Protein AF-A0A2E8N6L2-F1 (afdb_monomer_lite)

Foldseek 3Di:
DPPPDDQWDKDKDFDPDPDDDDQQWFKDDVNDGFWGFHDKDADPVVRGIMTIITGGPPDDPPDDIDTDDDDDDDD

Sequence (75 aa):
MHDAGPDRRIRGLLVEVRHPPREGQAVLRACESVATLSSRNFSPTFGHGIALSLLLVDVVDGEVLGPEQRGPRPR

Secondary structure (DSSP, 8-state):
--TT--SEEEEEEEE--SSPPPTT-EEEETTEEEEEEEEEEEETTTTEEEEEEEEETTPPTT---EE-PPPPPP-

Radius of gyration: 13.91 Å; chains: 1; bounding box: 38×28×45 Å

pLDDT: mean 81.3, std 11.56, range [49.97, 92.38]

Structure (mmCIF, N/CA/C/O backbone):
data_AF-A0A2E8N6L2-F1
#
_entry.id   AF-A0A2E8N6L2-F1
#
loop_
_atom_site.group_PDB
_atom_site.id
_atom_site.type_symbol
_atom_site.label_atom_id
_atom_site.label_alt_id
_atom_site.label_comp_id
_atom_site.label_asym_id
_atom_site.label_entity_id
_atom_site.label_seq_id
_atom_site.pdbx_PDB_ins_code
_atom_site.Cartn_x
_atom_site.Cartn_y
_atom_site.Cartn_z
_atom_site.occupancy
_atom_site.B_iso_or_equiv
_atom_site.auth_seq_id
_atom_site.auth_comp_id
_atom_site.auth_asym_id
_atom_site.auth_atom_id
_atom_site.pdbx_PDB_model_num
ATOM 1 N N . MET A 1 1 ? 23.866 4.662 -13.949 1.00 50.19 1 MET A N 1
ATOM 2 C CA . MET A 1 1 ? 22.554 4.500 -14.610 1.00 50.19 1 MET A CA 1
ATOM 3 C C . MET A 1 1 ? 21.892 3.273 -14.008 1.00 50.19 1 MET A C 1
ATOM 5 O O . MET A 1 1 ? 22.539 2.238 -13.983 1.00 50.19 1 MET A O 1
ATOM 9 N N . HIS A 1 2 ? 20.680 3.395 -13.461 1.00 60.66 2 HIS A N 1
ATOM 10 C CA . HIS A 1 2 ? 19.838 2.226 -13.184 1.00 60.66 2 HIS A CA 1
ATOM 11 C C . HIS A 1 2 ? 18.966 2.014 -14.425 1.00 60.66 2 HIS A C 1
ATOM 13 O O . HIS A 1 2 ? 18.044 2.790 -14.650 1.00 60.66 2 HIS A O 1
ATOM 19 N N . ASP A 1 3 ? 19.307 1.018 -15.243 1.00 77.31 3 ASP A N 1
ATOM 20 C CA . ASP A 1 3 ? 18.660 0.738 -16.538 1.00 77.31 3 ASP A CA 1
ATOM 21 C C . ASP A 1 3 ? 17.232 0.166 -16.383 1.00 77.31 3 ASP A C 1
ATOM 23 O O . ASP A 1 3 ? 16.389 0.338 -17.253 1.00 77.31 3 ASP A O 1
ATOM 27 N N . ALA A 1 4 ? 16.926 -0.458 -15.237 1.00 79.25 4 ALA A N 1
ATOM 28 C CA . ALA A 1 4 ? 15.665 -1.174 -15.001 1.00 79.25 4 ALA A CA 1
ATOM 29 C C . ALA A 1 4 ? 14.566 -0.364 -14.273 1.00 79.25 4 ALA A C 1
ATOM 31 O O . ALA A 1 4 ? 13.437 -0.831 -14.142 1.00 79.25 4 ALA A O 1
ATOM 32 N N . GLY A 1 5 ? 14.858 0.856 -13.806 1.00 82.00 5 GLY A N 1
ATOM 33 C CA . GLY A 1 5 ? 13.953 1.598 -12.917 1.00 82.00 5 GLY A CA 1
ATOM 34 C C . GLY A 1 5 ? 13.766 0.928 -11.539 1.00 82.00 5 GLY A C 1
ATOM 35 O O . GLY A 1 5 ? 14.340 -0.124 -11.274 1.00 82.00 5 GLY A O 1
ATOM 36 N N . PRO A 1 6 ? 13.031 1.560 -10.606 1.00 88.88 6 PRO A N 1
ATOM 37 C CA . PRO A 1 6 ? 12.803 0.999 -9.275 1.00 88.88 6 PRO A CA 1
ATOM 38 C C . PRO A 1 6 ? 11.675 -0.042 -9.269 1.00 88.88 6 PRO A C 1
ATOM 40 O O . PRO A 1 6 ? 10.599 0.207 -9.814 1.00 88.88 6 PRO A O 1
ATOM 43 N N . ASP A 1 7 ? 11.873 -1.138 -8.531 1.00 91.12 7 ASP A N 1
ATOM 44 C CA . ASP A 1 7 ? 10.875 -2.208 -8.325 1.00 91.12 7 ASP A CA 1
ATOM 45 C C . ASP A 1 7 ? 9.702 -1.797 -7.421 1.00 91.12 7 ASP A C 1
ATOM 47 O O . ASP A 1 7 ? 8.758 -2.561 -7.204 1.00 91.12 7 ASP A O 1
ATOM 51 N N . ARG A 1 8 ? 9.747 -0.579 -6.868 1.00 91.50 8 ARG A N 1
ATOM 52 C CA . ARG A 1 8 ? 8.699 -0.031 -6.009 1.00 91.50 8 ARG A CA 1
ATOM 53 C C . ARG A 1 8 ? 8.318 1.392 -6.389 1.00 91.50 8 ARG A C 1
ATOM 55 O O . ARG A 1 8 ? 9.154 2.180 -6.830 1.00 91.50 8 ARG A O 1
ATOM 62 N N . ARG A 1 9 ? 7.052 1.744 -6.164 1.00 91.62 9 ARG A N 1
ATOM 63 C CA . ARG A 1 9 ? 6.489 3.079 -6.413 1.00 91.62 9 ARG A CA 1
ATOM 64 C C . ARG A 1 9 ? 5.614 3.531 -5.253 1.00 91.62 9 ARG A C 1
ATOM 66 O O . ARG A 1 9 ? 4.945 2.727 -4.608 1.00 91.62 9 ARG A O 1
ATOM 73 N N . ILE A 1 10 ? 5.622 4.836 -4.991 1.00 91.25 10 ILE A N 1
ATOM 74 C CA . ILE A 1 10 ? 4.727 5.436 -4.000 1.00 91.25 10 ILE A CA 1
ATOM 75 C C . ILE A 1 10 ? 3.312 5.436 -4.573 1.00 91.25 10 ILE A C 1
ATOM 77 O O . ILE A 1 10 ? 3.086 5.909 -5.688 1.00 91.25 10 ILE A O 1
ATOM 81 N N . ARG A 1 11 ? 2.368 4.903 -3.802 1.00 91.38 11 ARG A N 1
ATOM 82 C CA . ARG A 1 11 ? 0.953 4.802 -4.160 1.00 91.38 11 ARG A CA 1
ATOM 83 C C . ARG A 1 11 ? 0.084 5.299 -3.010 1.00 91.38 11 ARG A C 1
ATOM 85 O O . ARG A 1 11 ? 0.447 5.169 -1.837 1.00 91.38 11 ARG A O 1
ATOM 92 N N . GLY A 1 12 ? -1.065 5.865 -3.371 1.00 90.81 12 GLY A N 1
ATOM 93 C CA . GLY A 1 12 ? -2.136 6.182 -2.434 1.00 90.81 12 GLY A CA 1
ATOM 94 C C . GLY A 1 12 ? -2.970 4.943 -2.130 1.00 90.81 12 GLY A C 1
ATOM 95 O O . GLY A 1 12 ? -3.244 4.146 -3.021 1.00 90.81 12 GLY A O 1
ATOM 96 N N . LEU A 1 13 ? -3.373 4.792 -0.873 1.00 88.75 13 LEU A N 1
ATOM 97 C CA . LEU A 1 13 ? -4.217 3.704 -0.399 1.00 88.75 13 LEU A CA 1
ATOM 98 C C . LEU A 1 13 ? -5.499 4.265 0.206 1.00 88.75 13 LEU A C 1
ATOM 100 O O . LEU A 1 13 ? -5.462 5.151 1.067 1.00 88.75 13 LEU A O 1
ATOM 104 N N . LEU A 1 14 ? -6.621 3.694 -0.216 1.00 89.69 14 LEU A N 1
ATOM 105 C CA . LEU A 1 14 ? -7.905 3.839 0.447 1.00 89.69 14 LEU A CA 1
ATOM 106 C C . LEU A 1 14 ? -7.939 2.925 1.678 1.00 89.69 14 LEU A C 1
ATOM 108 O O . LEU A 1 14 ? -7.645 1.738 1.573 1.00 89.69 14 LEU A O 1
ATOM 112 N N . VAL A 1 15 ? -8.288 3.459 2.850 1.00 85.25 15 VAL A N 1
ATOM 113 C CA . VAL A 1 15 ? -8.358 2.680 4.093 1.00 85.25 15 VAL A CA 1
ATOM 114 C C . VAL A 1 15 ? -9.796 2.632 4.595 1.00 85.25 15 VAL A C 1
ATOM 116 O O . VAL A 1 15 ? -10.269 3.569 5.241 1.00 85.25 15 VAL A O 1
ATOM 119 N N . GLU A 1 16 ? -10.457 1.502 4.353 1.00 77.19 16 GLU A N 1
ATOM 120 C CA . GLU A 1 16 ? -11.846 1.249 4.771 1.00 77.19 16 GLU A CA 1
ATOM 121 C C . GLU A 1 16 ? -11.979 0.779 6.232 1.00 77.19 16 GLU A C 1
ATOM 123 O O . GLU A 1 16 ? -13.077 0.709 6.785 1.00 77.19 16 GLU A O 1
ATOM 128 N N . VAL A 1 17 ? -10.867 0.447 6.896 1.00 67.81 17 VAL A N 1
ATOM 129 C CA . VAL A 1 17 ? -10.901 -0.147 8.240 1.00 67.81 17 VAL A CA 1
ATOM 130 C C . VAL A 1 17 ? -11.373 0.874 9.286 1.00 67.81 17 VAL A C 1
ATOM 132 O O . VAL A 1 17 ? -10.783 1.947 9.437 1.00 67.81 17 VAL A O 1
ATOM 135 N N . ARG A 1 18 ? -12.394 0.498 10.078 1.00 60.16 18 ARG A N 1
ATOM 136 C CA . ARG A 1 18 ? -12.928 1.287 11.214 1.00 60.16 18 ARG A CA 1
ATOM 137 C C . ARG A 1 18 ? -11.873 1.634 12.267 1.00 60.16 18 ARG A C 1
ATOM 139 O O . ARG A 1 18 ? -11.975 2.666 12.925 1.00 60.16 18 ARG A O 1
ATOM 146 N N . HIS A 1 19 ? -10.869 0.776 12.435 1.00 61.72 19 HIS A N 1
ATOM 147 C CA . HIS A 1 19 ? -9.736 1.020 13.319 1.00 61.72 19 HIS A CA 1
ATOM 148 C C . HIS A 1 19 ? -8.532 1.511 12.518 1.00 61.72 19 HIS A C 1
ATOM 150 O O . HIS A 1 19 ? -8.157 0.855 11.548 1.00 61.72 19 HIS A O 1
ATOM 156 N N . PRO A 1 20 ? -7.896 2.619 12.930 1.00 60.00 20 PRO A N 1
ATOM 157 C CA . PRO A 1 20 ? -6.640 3.076 12.366 1.00 60.00 20 PRO A CA 1
ATOM 158 C C . PRO A 1 20 ? -5.576 1.984 12.216 1.00 60.00 20 PRO A C 1
ATOM 160 O O . PRO A 1 20 ? -5.089 1.495 13.238 1.00 60.00 20 PRO A O 1
ATOM 163 N N . PRO A 1 21 ? -5.143 1.645 10.984 1.00 67.06 21 PRO A N 1
ATOM 164 C CA . PRO A 1 21 ? -3.841 1.040 10.780 1.00 67.06 21 PRO A CA 1
ATOM 165 C C . PRO A 1 21 ? -2.756 1.909 11.412 1.00 67.06 21 PRO A C 1
ATOM 167 O O . PRO A 1 21 ? -2.832 3.144 11.373 1.00 67.06 21 PRO A O 1
ATOM 170 N N . ARG A 1 22 ? -1.770 1.256 12.016 1.00 73.81 22 ARG A N 1
ATOM 171 C CA . ARG A 1 22 ? -0.651 1.918 12.685 1.00 73.81 22 ARG A CA 1
ATOM 172 C C . ARG A 1 22 ? 0.442 2.224 11.669 1.00 73.81 22 ARG A C 1
ATOM 174 O O . ARG A 1 22 ? 0.621 1.491 10.700 1.00 73.81 22 ARG A O 1
ATOM 181 N N . GLU A 1 23 ? 1.181 3.299 11.908 1.00 74.25 23 GLU A N 1
ATOM 182 C CA . GLU A 1 23 ? 2.436 3.534 11.197 1.00 74.25 23 GLU A CA 1
ATOM 183 C C . GLU A 1 23 ? 3.356 2.315 11.356 1.00 74.25 23 GLU A C 1
ATOM 185 O O . GLU A 1 23 ? 3.396 1.695 12.423 1.00 74.25 23 GLU A O 1
ATOM 190 N N . GLY A 1 24 ? 4.044 1.928 10.281 1.00 77.50 24 GLY A N 1
ATOM 191 C CA . GLY A 1 24 ? 4.927 0.762 10.293 1.00 77.50 24 GLY A CA 1
ATOM 192 C C . GLY A 1 24 ? 4.215 -0.590 10.171 1.00 77.50 24 GLY A C 1
ATOM 193 O O . GLY A 1 24 ? 4.882 -1.620 10.175 1.00 77.50 24 GLY A O 1
ATOM 194 N N . GLN A 1 25 ? 2.884 -0.624 10.046 1.00 83.25 25 GLN A N 1
ATOM 195 C CA . GLN A 1 25 ? 2.136 -1.867 9.839 1.00 83.25 25 GLN A CA 1
ATOM 196 C C . GLN A 1 25 ? 2.308 -2.391 8.405 1.00 83.25 25 GLN A C 1
ATOM 198 O O . GLN A 1 25 ? 2.268 -1.612 7.446 1.00 83.25 25 GLN A O 1
ATOM 203 N N . ALA A 1 26 ? 2.476 -3.708 8.257 1.00 86.56 26 ALA A N 1
ATOM 204 C CA . ALA A 1 26 ? 2.611 -4.342 6.952 1.00 86.56 26 ALA A CA 1
ATOM 205 C C . ALA A 1 26 ? 1.283 -4.347 6.176 1.00 86.56 26 ALA A C 1
ATOM 207 O O . ALA A 1 26 ? 0.196 -4.500 6.743 1.00 86.56 26 ALA A O 1
ATOM 208 N N . VAL A 1 27 ? 1.394 -4.190 4.862 1.00 86.88 27 VAL A N 1
ATOM 209 C CA . VAL A 1 27 ? 0.314 -4.314 3.885 1.00 86.88 27 VAL A CA 1
ATOM 210 C C . VAL A 1 27 ? 0.506 -5.637 3.161 1.00 86.88 27 VAL A C 1
ATOM 212 O O . VAL A 1 27 ? 1.581 -5.902 2.622 1.00 86.88 27 VAL A O 1
ATOM 215 N N . LEU A 1 28 ? -0.535 -6.458 3.163 1.00 88.88 28 LEU A N 1
ATOM 216 C CA . LEU A 1 28 ? -0.527 -7.816 2.653 1.00 88.88 28 LEU A CA 1
ATOM 217 C C . LEU A 1 28 ? -1.334 -7.929 1.355 1.00 88.88 28 LEU A C 1
ATOM 219 O O . LEU A 1 28 ? -2.461 -7.433 1.263 1.00 88.88 28 LEU A O 1
ATOM 223 N N . ARG A 1 29 ? -0.780 -8.663 0.392 1.00 90.06 29 ARG A N 1
ATOM 224 C CA . ARG A 1 29 ? -1.451 -9.185 -0.803 1.00 90.06 29 ARG A CA 1
ATOM 225 C C . ARG A 1 29 ? -1.451 -10.702 -0.699 1.00 90.06 29 ARG A C 1
ATOM 227 O O . ARG A 1 29 ? -0.382 -11.284 -0.606 1.00 90.06 29 ARG A O 1
ATOM 234 N N . ALA A 1 30 ? -2.617 -11.347 -0.679 1.00 85.06 30 ALA A N 1
ATOM 235 C CA . ALA A 1 30 ? -2.705 -12.812 -0.575 1.00 85.06 30 ALA A CA 1
ATOM 236 C C . ALA A 1 30 ? -1.810 -13.418 0.540 1.00 85.06 30 ALA A C 1
ATOM 238 O O . ALA A 1 30 ? -1.171 -14.445 0.345 1.00 85.06 30 ALA A O 1
ATOM 239 N N . CYS A 1 31 ? -1.767 -12.761 1.709 1.00 81.94 31 CYS A N 1
ATOM 240 C CA . CYS A 1 31 ? -0.91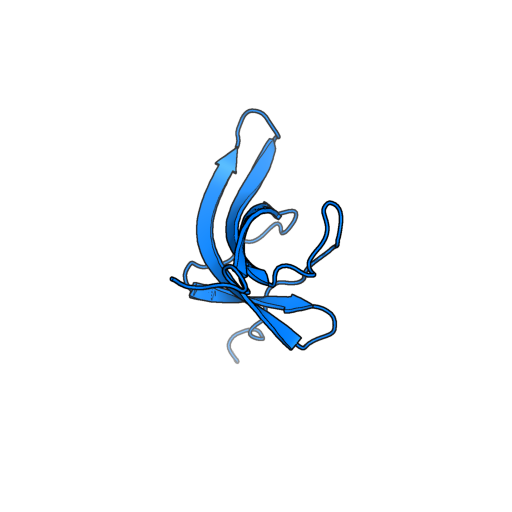9 -13.098 2.867 1.00 81.94 31 CYS A CA 1
ATOM 241 C C . CYS A 1 31 ? 0.590 -12.805 2.730 1.00 81.94 31 CYS A C 1
ATOM 243 O O . CYS A 1 31 ? 1.328 -13.026 3.688 1.00 81.94 31 CYS A O 1
ATOM 245 N N . GLU A 1 32 ? 1.051 -12.242 1.615 1.00 86.50 32 GLU A N 1
ATOM 246 C CA . GLU A 1 32 ? 2.436 -11.809 1.415 1.00 86.50 32 GLU A CA 1
ATOM 247 C C . GLU A 1 32 ? 2.601 -10.312 1.682 1.00 86.50 32 GLU A C 1
ATOM 249 O O . GLU A 1 32 ? 1.792 -9.497 1.239 1.00 86.50 32 GLU A O 1
ATOM 25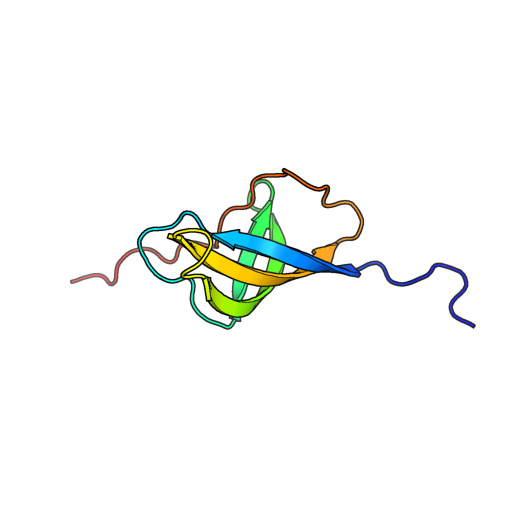4 N N . SER A 1 33 ? 3.664 -9.929 2.391 1.00 86.94 33 SER A N 1
ATOM 255 C CA . SER A 1 33 ? 3.954 -8.519 2.661 1.00 86.94 33 SER A CA 1
ATOM 256 C C . SER A 1 33 ? 4.474 -7.815 1.411 1.00 86.94 33 SER A C 1
ATOM 258 O O . SER A 1 33 ? 5.584 -8.074 0.948 1.00 86.94 33 SER A O 1
ATOM 260 N N . VAL A 1 34 ? 3.678 -6.887 0.886 1.00 88.56 34 VAL A N 1
ATOM 261 C CA . VAL A 1 34 ? 4.017 -6.086 -0.301 1.00 88.56 34 VAL A CA 1
ATOM 262 C C . VAL A 1 34 ? 4.511 -4.688 0.065 1.00 88.56 34 VAL A C 1
ATOM 264 O O . VAL A 1 34 ? 5.172 -4.021 -0.735 1.00 88.56 34 VAL A O 1
ATOM 267 N N . ALA A 1 35 ? 4.234 -4.234 1.288 1.00 85.38 35 ALA A N 1
ATOM 268 C CA . ALA A 1 35 ? 4.537 -2.880 1.724 1.00 85.38 35 ALA A CA 1
ATOM 269 C C . ALA A 1 35 ? 4.524 -2.724 3.244 1.00 85.38 35 ALA A C 1
ATOM 271 O O . ALA A 1 35 ? 3.972 -3.539 3.976 1.00 85.38 35 ALA A O 1
ATOM 272 N N . THR A 1 36 ? 5.038 -1.578 3.679 1.00 87.25 36 THR A N 1
ATOM 273 C CA . THR A 1 36 ? 4.845 -1.045 5.026 1.00 87.25 36 THR A CA 1
ATOM 274 C C . THR A 1 36 ? 4.143 0.303 4.911 1.00 87.25 36 THR A C 1
ATOM 276 O O . THR A 1 36 ? 4.521 1.132 4.077 1.00 87.25 36 THR A O 1
ATOM 279 N N . LEU A 1 37 ? 3.110 0.545 5.718 1.00 84.06 37 LEU A N 1
ATOM 280 C CA . LEU A 1 37 ? 2.435 1.843 5.760 1.00 84.06 37 LEU A CA 1
ATOM 281 C C . LEU A 1 37 ? 3.408 2.925 6.238 1.00 84.06 37 LEU A C 1
ATOM 283 O O . LEU A 1 37 ? 3.863 2.880 7.382 1.00 84.06 37 LEU A O 1
ATOM 287 N N . SER A 1 38 ? 3.711 3.893 5.366 1.00 79.56 38 SER A N 1
ATOM 288 C CA . SER A 1 38 ? 4.641 4.984 5.680 1.00 79.56 38 SER A CA 1
ATOM 289 C C . SER A 1 38 ? 3.946 6.159 6.355 1.00 79.56 38 SER A C 1
ATOM 291 O O . SER A 1 38 ? 4.526 6.807 7.214 1.00 79.56 38 SER A O 1
ATOM 293 N N . SER A 1 39 ? 2.705 6.458 5.970 1.00 76.38 39 SER A N 1
ATOM 294 C CA . SER A 1 39 ? 1.910 7.506 6.609 1.00 76.38 39 SER A CA 1
ATOM 295 C C . SER A 1 39 ? 0.420 7.273 6.397 1.00 76.38 39 SER A C 1
ATOM 297 O O . SER A 1 39 ? 0.006 6.613 5.442 1.00 76.38 39 SER A O 1
ATOM 299 N N . ARG A 1 40 ? -0.397 7.824 7.299 1.00 79.88 40 ARG A N 1
ATOM 300 C CA . ARG A 1 40 ? -1.858 7.738 7.247 1.00 79.88 40 ARG A CA 1
ATOM 301 C C . ARG A 1 40 ? -2.503 9.026 7.745 1.00 79.88 40 ARG A C 1
ATOM 303 O O . ARG A 1 40 ? -2.037 9.620 8.711 1.00 79.88 40 ARG A O 1
ATOM 310 N N . ASN A 1 41 ? -3.621 9.397 7.130 1.00 84.38 41 ASN A N 1
ATOM 311 C CA . ASN A 1 41 ? -4.497 10.470 7.583 1.00 84.38 41 ASN A CA 1
ATOM 312 C C . ASN A 1 41 ? -5.979 10.082 7.413 1.00 84.38 41 ASN A C 1
ATOM 314 O O . ASN A 1 41 ? -6.305 9.125 6.714 1.00 84.38 41 ASN A O 1
ATOM 318 N N . PHE A 1 42 ? -6.890 10.817 8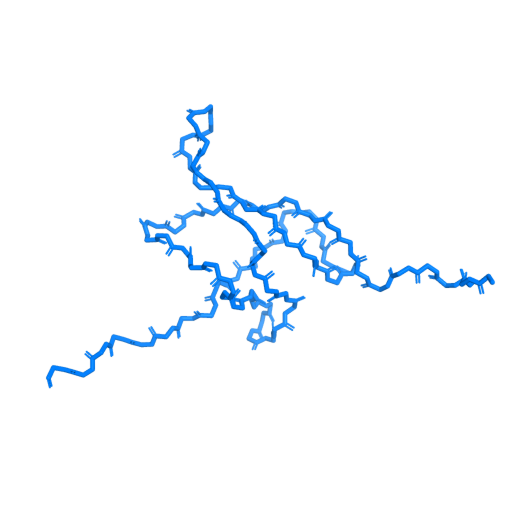.044 1.00 84.25 42 PHE A N 1
ATOM 319 C CA . PHE A 1 42 ? -8.302 10.838 7.672 1.00 84.25 42 PHE A CA 1
ATOM 320 C C . PHE A 1 42 ? -8.537 11.964 6.659 1.00 84.25 42 PHE A C 1
ATOM 322 O O . PHE A 1 42 ? -8.074 13.082 6.874 1.00 84.25 42 PHE A O 1
ATOM 329 N N . SER A 1 43 ? -9.249 11.685 5.565 1.00 82.38 43 SER A N 1
ATOM 330 C CA . SER A 1 43 ? -9.657 12.712 4.603 1.00 82.38 43 SER A CA 1
ATOM 331 C C . SER A 1 43 ? -11.098 13.148 4.879 1.00 82.38 43 SER A C 1
ATOM 333 O O . SER A 1 43 ? -12.012 12.355 4.646 1.00 82.38 43 SER A O 1
ATOM 335 N N . PRO A 1 44 ? -11.343 14.402 5.308 1.00 83.62 44 PRO A N 1
ATOM 336 C CA . PRO A 1 44 ? -12.702 14.920 5.459 1.00 83.62 44 PRO A CA 1
ATOM 337 C C . PRO A 1 44 ? -13.472 14.944 4.136 1.00 83.62 44 PRO A C 1
ATOM 339 O O . PRO A 1 44 ? -14.681 14.752 4.130 1.00 83.62 44 PRO A O 1
ATOM 342 N N . THR A 1 45 ? -12.772 15.142 3.016 1.00 90.62 45 THR A N 1
ATOM 343 C CA . THR A 1 45 ? -13.370 15.207 1.676 1.00 90.62 45 THR A CA 1
ATOM 344 C C . THR A 1 45 ? -13.952 13.869 1.237 1.00 90.62 45 THR A C 1
ATOM 346 O O . THR A 1 45 ? -15.003 13.847 0.606 1.00 90.62 45 THR A O 1
ATOM 349 N N . PHE A 1 46 ? -13.289 12.760 1.573 1.00 83.12 46 PHE A N 1
ATOM 350 C CA . PHE A 1 46 ? -13.751 11.426 1.183 1.00 83.12 46 PHE A CA 1
ATOM 351 C C . PHE A 1 46 ? -14.452 10.652 2.309 1.00 83.12 46 PHE A C 1
ATOM 353 O O . PHE A 1 46 ? -15.043 9.605 2.066 1.00 83.12 46 PHE A O 1
ATOM 360 N N . GLY A 1 47 ? -14.393 11.143 3.549 1.00 85.56 47 GLY A N 1
ATOM 361 C CA . GLY A 1 47 ? -15.051 10.516 4.696 1.00 85.56 47 GLY A CA 1
ATOM 362 C C . GLY A 1 47 ? -14.394 9.219 5.184 1.00 85.56 47 GLY A C 1
ATOM 363 O O . GLY A 1 47 ? -15.000 8.490 5.967 1.00 85.56 47 GLY A O 1
ATOM 364 N N . HIS A 1 48 ? -13.165 8.918 4.760 1.00 84.62 48 HIS A N 1
ATOM 365 C CA . HIS A 1 48 ? -12.443 7.702 5.144 1.00 84.62 48 HIS A CA 1
ATOM 366 C C . HIS A 1 48 ? -10.942 7.947 5.351 1.00 84.62 48 HIS A C 1
ATOM 368 O O . HIS A 1 48 ? -10.397 9.018 5.062 1.00 84.62 48 HIS A O 1
ATOM 374 N N . GLY A 1 49 ? -10.249 6.922 5.857 1.00 86.38 49 GLY A N 1
ATOM 375 C CA . GLY A 1 49 ? -8.797 6.940 5.981 1.00 86.38 49 GLY A CA 1
ATOM 376 C C . GLY A 1 49 ? -8.114 6.892 4.614 1.00 86.38 49 GLY A C 1
ATOM 377 O O . GLY A 1 49 ? -8.591 6.226 3.696 1.00 86.38 49 GLY A O 1
ATOM 378 N N . ILE A 1 50 ? -6.987 7.579 4.490 1.00 87.88 50 ILE A N 1
ATOM 379 C CA . ILE A 1 50 ? -6.076 7.511 3.349 1.00 87.88 50 ILE A CA 1
ATOM 380 C C . ILE A 1 50 ? -4.658 7.260 3.851 1.00 87.88 50 ILE A C 1
ATOM 382 O O . ILE A 1 50 ? -4.292 7.703 4.941 1.00 87.88 50 ILE A O 1
ATOM 386 N N . ALA A 1 51 ? -3.851 6.556 3.072 1.0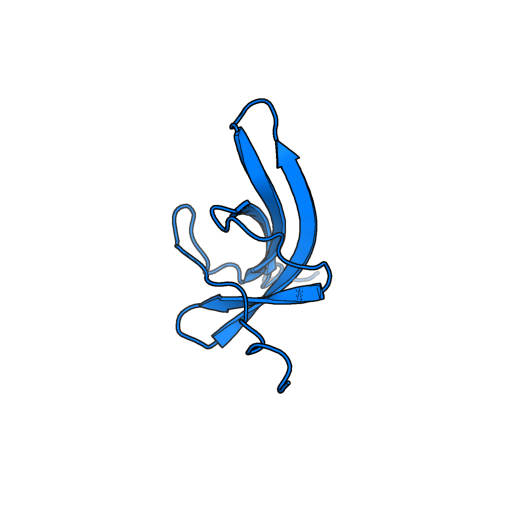0 88.25 51 ALA A N 1
ATOM 387 C CA . ALA A 1 51 ? -2.457 6.303 3.402 1.00 88.25 51 ALA A CA 1
ATOM 388 C C . ALA A 1 51 ? -1.550 6.403 2.177 1.00 88.25 51 ALA A C 1
ATOM 390 O O . ALA A 1 51 ? -2.011 6.321 1.040 1.00 88.25 51 ALA A O 1
ATOM 391 N N . LEU A 1 52 ? -0.255 6.569 2.428 1.00 89.38 52 LEU A N 1
ATOM 392 C CA . LEU A 1 52 ? 0.792 6.418 1.425 1.00 89.38 52 LEU A CA 1
ATOM 393 C C . LEU A 1 52 ? 1.648 5.207 1.782 1.00 89.38 52 LEU A C 1
ATOM 395 O O . LEU A 1 52 ? 1.895 4.927 2.960 1.00 89.38 52 LEU A O 1
ATOM 399 N N . SER A 1 53 ? 2.091 4.484 0.758 1.00 89.94 53 SER A N 1
ATOM 400 C CA . SER A 1 53 ? 3.044 3.394 0.921 1.00 89.94 53 SER A CA 1
ATOM 401 C C . SER A 1 53 ? 3.861 3.159 -0.349 1.00 89.94 53 SER A C 1
ATOM 403 O O . SER A 1 53 ? 3.434 3.487 -1.458 1.00 89.94 53 SER A O 1
ATOM 405 N N . LEU A 1 54 ? 5.056 2.598 -0.169 1.00 91.81 54 LEU A N 1
ATOM 406 C CA . LEU A 1 54 ? 5.973 2.205 -1.231 1.00 91.81 54 LEU A CA 1
ATOM 407 C C . LEU A 1 54 ? 5.693 0.744 -1.630 1.00 91.81 54 LEU A C 1
ATOM 409 O O . LEU A 1 54 ? 6.254 -0.192 -1.050 1.00 91.81 54 LEU A O 1
ATOM 413 N N . LEU A 1 55 ? 4.797 0.570 -2.603 1.00 91.00 55 LEU A N 1
ATOM 414 C CA . LEU A 1 55 ? 4.312 -0.725 -3.092 1.00 91.00 55 LEU A CA 1
ATOM 415 C C . LEU A 1 55 ? 5.202 -1.273 -4.206 1.00 91.00 55 LEU A C 1
ATOM 417 O O . LEU A 1 55 ? 5.864 -0.502 -4.902 1.00 91.00 55 LEU A O 1
ATOM 421 N N . LEU A 1 56 ? 5.187 -2.594 -4.393 1.00 91.56 56 LEU A N 1
ATOM 422 C CA . LEU A 1 56 ? 5.758 -3.230 -5.581 1.00 91.56 56 LEU A CA 1
ATOM 423 C C . LEU A 1 56 ? 5.085 -2.694 -6.855 1.00 91.56 56 LEU A C 1
ATOM 425 O O . LEU A 1 56 ? 3.906 -2.334 -6.851 1.00 91.56 56 LEU A O 1
ATOM 429 N N . VAL A 1 57 ? 5.847 -2.604 -7.946 1.00 92.06 57 VAL A N 1
ATOM 430 C CA . VAL A 1 57 ? 5.369 -2.043 -9.224 1.00 92.06 57 VAL A CA 1
ATOM 431 C C . VAL A 1 57 ? 4.243 -2.837 -9.883 1.00 92.06 57 VAL A C 1
ATOM 433 O O . VAL A 1 57 ? 3.524 -2.270 -10.704 1.00 92.06 57 VAL A O 1
ATOM 436 N N . ASP A 1 58 ? 4.087 -4.111 -9.532 1.00 92.38 58 ASP A N 1
ATOM 437 C CA . ASP A 1 58 ? 3.051 -5.007 -10.048 1.00 92.38 58 ASP A CA 1
ATOM 438 C C . ASP A 1 58 ? 1.697 -4.850 -9.335 1.00 92.38 58 ASP A C 1
ATOM 440 O O . ASP A 1 58 ? 0.700 -5.392 -9.806 1.00 92.38 58 ASP A O 1
ATOM 444 N N . VAL A 1 59 ? 1.640 -4.085 -8.237 1.00 91.31 59 VAL A N 1
ATOM 445 C CA . VAL A 1 59 ? 0.386 -3.728 -7.564 1.00 91.31 59 VAL A CA 1
ATOM 446 C C . VAL A 1 59 ? -0.360 -2.691 -8.399 1.00 91.31 59 VAL A C 1
ATOM 448 O O . VAL A 1 59 ? 0.152 -1.590 -8.655 1.00 91.31 59 VAL A O 1
ATOM 451 N N . VAL A 1 60 ? -1.582 -3.025 -8.806 1.00 91.69 60 VAL A N 1
ATOM 452 C CA . VAL A 1 60 ? -2.400 -2.206 -9.715 1.00 91.69 60 VAL A CA 1
ATOM 453 C C . VAL A 1 60 ? -3.452 -1.378 -8.976 1.00 91.69 60 VAL A C 1
ATOM 455 O O . VAL A 1 60 ? -3.828 -1.673 -7.842 1.00 91.69 60 VAL A O 1
ATOM 458 N N . ASP A 1 61 ? -3.936 -0.317 -9.623 1.00 91.38 61 ASP A N 1
ATOM 459 C CA . ASP A 1 61 ? -4.994 0.521 -9.059 1.00 91.38 61 ASP A CA 1
ATOM 460 C C . ASP A 1 61 ? -6.299 -0.279 -8.904 1.00 91.38 61 ASP A C 1
ATOM 462 O O . ASP A 1 61 ? -6.688 -1.045 -9.786 1.00 91.38 61 ASP A O 1
ATOM 466 N N . GLY A 1 62 ? -6.977 -0.096 -7.769 1.00 91.00 62 GLY A N 1
ATOM 467 C CA . GLY A 1 62 ? -8.195 -0.836 -7.419 1.00 91.00 62 GLY A CA 1
ATOM 468 C C . GLY A 1 62 ? -7.954 -2.214 -6.793 1.00 91.00 62 GLY A C 1
ATOM 469 O O . GLY A 1 62 ? -8.908 -2.834 -6.327 1.00 91.00 62 GLY A O 1
ATOM 470 N N . GLU A 1 63 ? -6.708 -2.689 -6.724 1.00 92.25 63 GLU A N 1
ATOM 471 C CA . GLU A 1 63 ? -6.381 -3.923 -6.011 1.00 92.25 63 GLU A CA 1
ATOM 472 C C . GLU A 1 63 ? -6.601 -3.760 -4.499 1.00 92.25 63 GLU A C 1
ATOM 474 O O . GLU A 1 63 ? -6.128 -2.809 -3.871 1.00 92.25 63 GLU A O 1
ATOM 479 N N . VAL A 1 64 ? -7.338 -4.700 -3.903 1.00 90.50 64 VAL A N 1
ATOM 480 C CA . VAL A 1 64 ? -7.661 -4.676 -2.474 1.00 90.50 64 VAL A CA 1
ATOM 481 C C . VAL A 1 64 ? -6.536 -5.339 -1.689 1.00 90.50 64 VAL A C 1
ATOM 483 O O . VAL A 1 64 ? -6.241 -6.519 -1.872 1.00 90.50 64 VAL A O 1
ATOM 486 N N . LEU A 1 65 ? -5.940 -4.578 -0.773 1.0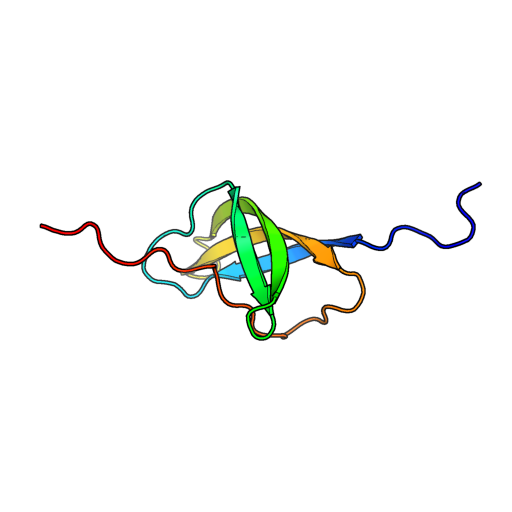0 89.06 65 LEU A N 1
ATOM 487 C CA . LEU A 1 65 ? -4.865 -5.033 0.103 1.00 89.06 65 LEU A CA 1
ATOM 488 C C . LEU A 1 65 ? -5.333 -5.053 1.559 1.00 89.06 65 LEU A C 1
ATOM 490 O O . LEU A 1 65 ? -6.098 -4.193 1.999 1.00 89.06 65 LEU A O 1
ATOM 494 N N . GLY A 1 66 ? -4.852 -6.031 2.322 1.00 86.00 66 GLY A N 1
ATOM 495 C CA . GLY A 1 66 ? -5.206 -6.198 3.729 1.00 86.00 66 GLY A CA 1
ATOM 496 C C . GLY A 1 66 ? -4.076 -5.738 4.649 1.00 86.00 66 GLY A C 1
ATOM 497 O O . GLY A 1 66 ? -2.932 -6.114 4.421 1.00 86.00 66 GLY A O 1
ATOM 498 N N . PRO A 1 67 ? -4.330 -4.967 5.716 1.00 80.06 67 PRO A N 1
ATOM 499 C CA . PRO A 1 67 ? -3.303 -4.721 6.719 1.00 80.06 67 PRO A CA 1
ATOM 500 C C . PRO A 1 67 ? -3.053 -5.987 7.544 1.00 80.06 67 PRO A C 1
ATOM 502 O O . PRO A 1 67 ? -4.005 -6.665 7.943 1.00 80.06 67 PRO A O 1
ATOM 505 N N . GLU A 1 68 ? -1.792 -6.271 7.867 1.00 79.06 68 GLU A N 1
ATOM 506 C CA . GLU A 1 68 ? -1.424 -7.374 8.756 1.00 79.06 68 GLU A CA 1
ATOM 507 C C . GLU A 1 68 ? -2.134 -7.219 10.108 1.00 79.06 68 GLU A C 1
ATOM 509 O O . GLU A 1 68 ? -1.916 -6.251 10.839 1.00 79.06 68 GLU A O 1
ATOM 514 N N . GLN A 1 69 ? -3.021 -8.153 10.447 1.00 70.44 69 GLN A N 1
ATOM 515 C CA . GLN A 1 69 ? -3.761 -8.114 11.704 1.00 70.44 69 GLN A CA 1
ATOM 516 C C . GLN A 1 69 ? -2.941 -8.789 12.804 1.00 70.44 69 GLN A C 1
ATOM 518 O O . GLN A 1 69 ? -2.703 -9.995 12.760 1.00 70.44 69 GLN A O 1
ATOM 523 N N . ARG A 1 70 ? -2.576 -8.042 13.851 1.00 64.56 70 ARG A N 1
ATOM 524 C CA . ARG A 1 70 ? -2.163 -8.662 15.114 1.00 64.56 70 ARG A CA 1
ATOM 525 C C . ARG A 1 70 ? -3.422 -9.015 15.902 1.00 64.56 70 ARG A C 1
ATOM 527 O O . ARG A 1 70 ? -4.245 -8.135 16.148 1.00 64.56 70 ARG A O 1
ATOM 534 N N . GLY A 1 71 ? -3.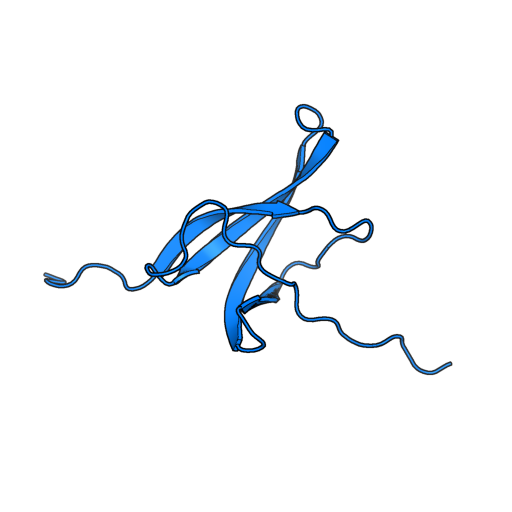561 -10.281 16.296 1.00 59.91 71 GLY A N 1
ATOM 535 C CA . GLY A 1 71 ? -4.671 -10.738 17.136 1.00 59.91 71 GLY A CA 1
ATOM 536 C C . GLY A 1 71 ? -4.815 -9.920 18.433 1.00 59.91 71 GLY A C 1
ATOM 537 O O . GLY A 1 71 ? -3.860 -9.254 18.856 1.00 59.91 71 GLY A O 1
ATOM 538 N N . PRO A 1 72 ? -6.003 -9.930 19.067 1.00 54.75 72 PRO A N 1
ATOM 539 C CA . PRO A 1 72 ? -6.237 -9.195 20.307 1.00 54.75 72 PRO A CA 1
ATOM 540 C C . PRO A 1 72 ? -5.230 -9.608 21.390 1.00 54.75 72 PRO A C 1
ATOM 542 O O . PRO A 1 72 ? -4.803 -10.761 21.447 1.00 54.75 72 PRO A O 1
ATOM 545 N N . ARG A 1 73 ? -4.849 -8.660 22.262 1.00 49.97 73 ARG A N 1
ATOM 546 C CA . ARG A 1 73 ? -4.061 -8.982 23.464 1.00 49.97 73 ARG A CA 1
ATOM 547 C C . ARG A 1 73 ? -4.805 -10.076 24.248 1.00 49.97 73 ARG A C 1
ATOM 549 O O . ARG A 1 73 ? -6.003 -9.889 24.477 1.00 49.97 73 ARG A O 1
ATOM 556 N N . PRO A 1 74 ? -4.141 -11.168 24.669 1.00 52.59 74 PRO A N 1
ATOM 557 C CA . PRO A 1 74 ? -4.745 -12.074 25.636 1.00 52.59 74 PRO A CA 1
ATOM 558 C C . PRO A 1 74 ? -5.087 -11.269 26.899 1.00 52.59 74 PRO A C 1
ATOM 560 O O . PRO A 1 74 ? -4.307 -10.401 27.304 1.00 52.59 74 PRO A O 1
ATOM 563 N N . ARG A 1 75 ? -6.297 -11.489 27.423 1.00 57.25 75 ARG A N 1
ATOM 564 C CA . ARG A 1 75 ? -6.746 -10.934 28.705 1.00 57.25 75 ARG A CA 1
ATOM 565 C C . ARG A 1 75 ? -5.981 -11.564 29.857 1.00 57.25 75 ARG A C 1
ATOM 567 O O . ARG A 1 75 ? -5.682 -12.773 29.748 1.00 57.25 75 ARG A O 1
#